Protein AF-A0A7X5IH02-F1 (afdb_monomer_lite)

Foldseek 3Di:
DVVVVVVVVVVVVVVVCCCVPPQLNDDPDQLGLVNLVVVVCVVQDDDDDPVSLVVLCVVQVVLCVQPVVVPADPAQCCPPASNSGSVVNNCSSVVRPVVVSVCVVCVVVVVVVVVVVVVVVD

Sequence (122 aa):
MLFVLFSVINLAKIYSEWDAYSFLADGSGERSWHTVYWQLYDQYQGPITPEKVQQLLATWQPLAQATADMTASTATDDANSLTGNLYSDRNLLEKYFVDPMQYCYEYGDRAASVAEKARQNA

pLDDT: mean 89.73, std 7.86, range [61.34, 97.81]

Structure (mmCIF, N/CA/C/O backbone):
data_AF-A0A7X5IH02-F1
#
_entry.id   AF-A0A7X5IH02-F1
#
loop_
_atom_site.group_PDB
_atom_site.id
_atom_site.type_symbol
_atom_site.label_atom_id
_atom_site.label_alt_id
_atom_site.label_comp_id
_atom_site.label_asym_id
_atom_site.label_entity_id
_atom_site.label_seq_id
_atom_site.pdbx_PDB_ins_code
_atom_site.Cartn_x
_atom_site.Cartn_y
_atom_site.Cartn_z
_atom_site.occupancy
_atom_site.B_iso_or_equiv
_atom_site.auth_seq_id
_atom_site.auth_comp_id
_atom_site.auth_asym_id
_atom_site.auth_atom_id
_atom_site.pdbx_PDB_model_num
ATOM 1 N N . MET A 1 1 ? -34.063 1.244 -24.811 1.00 67.25 1 MET A N 1
ATOM 2 C CA . MET A 1 1 ? -32.883 1.671 -25.602 1.00 67.25 1 MET A CA 1
ATOM 3 C C . MET A 1 1 ? -32.149 2.866 -24.999 1.00 67.25 1 MET A C 1
ATOM 5 O O . MET A 1 1 ? -30.942 2.762 -24.858 1.00 67.25 1 MET A O 1
ATOM 9 N N . LEU A 1 2 ? -32.826 3.946 -24.581 1.00 86.56 2 LEU A N 1
ATOM 10 C CA . LEU A 1 2 ? -32.165 5.119 -23.976 1.00 86.56 2 LEU A CA 1
ATOM 11 C C . LEU A 1 2 ? -31.323 4.779 -22.730 1.00 86.56 2 LEU A C 1
ATOM 13 O O . LEU A 1 2 ? -30.183 5.211 -22.630 1.00 86.56 2 LEU A O 1
ATOM 17 N N . PHE A 1 3 ? -31.854 3.944 -21.828 1.00 88.25 3 PHE A N 1
ATOM 18 C CA . PHE A 1 3 ? -31.119 3.475 -20.647 1.00 88.25 3 PHE A CA 1
ATOM 19 C C . PHE A 1 3 ? -29.834 2.727 -21.008 1.00 88.25 3 PHE A C 1
ATOM 21 O O . PHE A 1 3 ? -28.797 3.000 -20.425 1.00 88.25 3 PHE A O 1
ATOM 28 N N . VAL A 1 4 ? -29.883 1.846 -22.012 1.00 90.50 4 VAL A N 1
ATOM 29 C CA . VAL A 1 4 ? -28.705 1.089 -22.466 1.00 90.50 4 VAL A CA 1
ATOM 30 C C . VAL A 1 4 ? -27.644 2.035 -23.024 1.00 90.50 4 VAL A C 1
ATOM 32 O O . VAL A 1 4 ? -26.481 1.935 -22.649 1.00 90.50 4 VAL A O 1
ATOM 35 N N . LEU A 1 5 ? -28.045 2.994 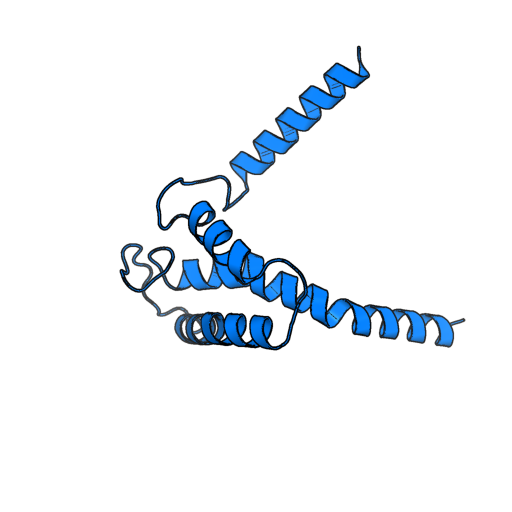-23.863 1.00 92.69 5 LEU A N 1
ATOM 36 C CA . LEU A 1 5 ? -27.133 3.997 -24.413 1.00 92.69 5 LEU A CA 1
ATOM 37 C C . LEU A 1 5 ? -26.497 4.844 -23.302 1.00 92.69 5 LEU A C 1
ATOM 39 O O . LEU 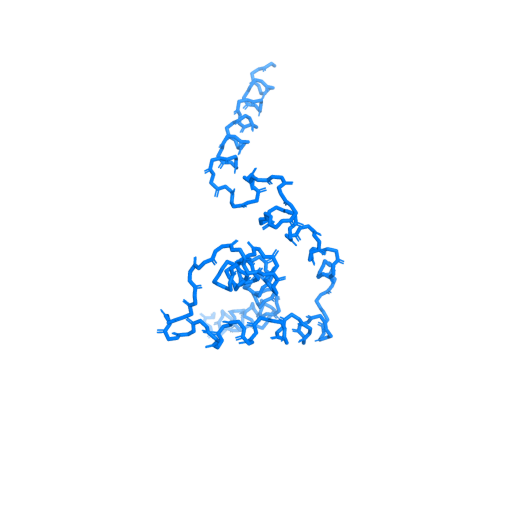A 1 5 ? -25.286 5.043 -23.291 1.00 92.69 5 LEU A O 1
ATOM 43 N N . PHE A 1 6 ? -27.302 5.297 -22.339 1.00 91.75 6 PHE A N 1
ATOM 44 C CA . PHE A 1 6 ? -26.818 6.078 -21.207 1.00 91.75 6 PHE A CA 1
ATOM 45 C C . PHE A 1 6 ? -25.853 5.265 -20.332 1.00 91.75 6 PHE A C 1
ATOM 47 O O . PHE A 1 6 ? -24.810 5.780 -19.937 1.00 91.75 6 PHE A O 1
ATOM 54 N N . SER A 1 7 ? -26.137 3.986 -20.077 1.00 93.50 7 SER A N 1
ATOM 55 C CA . SER A 1 7 ? -25.232 3.089 -19.350 1.00 93.50 7 SER A CA 1
ATOM 56 C C . SER A 1 7 ? -23.899 2.902 -20.075 1.00 93.50 7 SER A C 1
ATOM 58 O O . SER A 1 7 ? -22.856 3.017 -19.441 1.00 93.50 7 SER A O 1
ATOM 60 N N . VAL A 1 8 ? -23.909 2.682 -21.395 1.00 94.12 8 VAL A N 1
ATOM 61 C CA . VAL A 1 8 ? -22.677 2.524 -22.191 1.00 94.12 8 VAL A CA 1
ATOM 62 C C . VAL A 1 8 ? -21.830 3.798 -22.166 1.00 94.12 8 VAL A C 1
ATOM 64 O O . VAL A 1 8 ? -20.624 3.720 -21.952 1.00 94.12 8 VAL A O 1
ATOM 67 N N . ILE A 1 9 ? -22.449 4.973 -22.315 1.00 92.12 9 ILE A N 1
ATOM 68 C CA . ILE A 1 9 ? -21.738 6.260 -22.255 1.00 92.12 9 ILE A CA 1
ATOM 69 C C . ILE A 1 9 ? -21.119 6.482 -20.870 1.00 92.12 9 ILE A C 1
ATOM 71 O O . ILE A 1 9 ? -19.971 6.912 -20.775 1.00 92.12 9 ILE A O 1
ATOM 75 N N . ASN A 1 10 ? -21.843 6.163 -19.793 1.00 91.75 10 ASN A N 1
ATOM 76 C CA . ASN A 1 10 ? -21.297 6.280 -18.440 1.00 91.75 10 ASN A CA 1
ATOM 77 C C . ASN A 1 10 ? -20.135 5.312 -18.203 1.00 91.75 10 ASN A C 1
ATOM 79 O O . ASN A 1 10 ? -19.129 5.726 -17.640 1.00 91.75 10 ASN A O 1
ATOM 83 N N . LEU A 1 11 ? -20.231 4.061 -18.665 1.00 92.38 11 LEU A N 1
ATOM 84 C CA . LEU A 1 11 ? -19.129 3.100 -18.571 1.00 92.38 11 LEU A CA 1
ATOM 85 C C . LEU A 1 11 ? -17.892 3.584 -19.335 1.00 92.38 11 LEU A C 1
ATOM 87 O O . LEU A 1 11 ? -16.795 3.544 -18.787 1.00 92.38 11 LEU A O 1
ATOM 91 N N . ALA A 1 12 ? -18.068 4.102 -20.554 1.00 90.75 12 ALA A N 1
ATOM 92 C CA . ALA A 1 12 ? -16.972 4.664 -21.341 1.00 90.75 12 ALA A CA 1
ATOM 93 C C . ALA A 1 12 ? -16.323 5.869 -20.642 1.00 90.75 12 ALA A C 1
ATOM 95 O O . ALA A 1 12 ? -15.100 5.981 -20.614 1.00 90.75 12 ALA A O 1
ATOM 96 N N . LYS A 1 13 ? -17.129 6.742 -20.025 1.00 89.38 13 LYS A N 1
ATOM 97 C CA . LYS A 1 13 ? -16.621 7.876 -19.249 1.00 89.38 13 LYS A CA 1
ATOM 98 C C . LYS A 1 13 ? -15.846 7.417 -18.013 1.00 89.38 13 LYS A C 1
ATOM 100 O O . LYS A 1 13 ? -14.744 7.896 -17.794 1.00 89.38 13 LYS A O 1
ATOM 105 N N . ILE A 1 14 ? -16.393 6.482 -17.235 1.00 85.94 14 ILE A N 1
ATOM 106 C CA . ILE A 1 14 ? -15.717 5.923 -16.053 1.00 85.94 14 ILE A CA 1
ATOM 107 C C . ILE A 1 14 ? -14.389 5.284 -16.456 1.00 85.94 14 ILE A C 1
ATOM 109 O O . ILE A 1 14 ? -13.384 5.520 -15.795 1.00 85.94 14 ILE A O 1
ATOM 113 N N . TYR A 1 15 ? -14.374 4.517 -17.548 1.00 82.31 15 TYR A N 1
ATOM 114 C CA . TYR A 1 15 ? -13.152 3.905 -18.058 1.00 82.31 15 TYR A CA 1
ATOM 115 C C . TYR A 1 15 ? -12.119 4.957 -18.469 1.00 82.31 15 TYR A C 1
ATOM 117 O O . TYR A 1 15 ? -10.966 4.849 -18.082 1.00 82.31 15 TYR A O 1
ATOM 125 N N . SER A 1 16 ? -12.532 6.000 -19.195 1.00 81.19 16 SER A N 1
ATOM 126 C CA . SER A 1 16 ? -11.635 7.085 -19.605 1.00 81.19 16 SER A CA 1
ATOM 127 C C . SER A 1 16 ? -11.043 7.850 -18.419 1.00 81.19 16 SER A C 1
ATOM 129 O O . SER A 1 16 ? -9.877 8.219 -18.464 1.00 81.19 16 SER A O 1
ATOM 131 N N . GLU A 1 17 ? -11.833 8.112 -17.378 1.00 83.19 17 GLU A N 1
ATOM 132 C CA . GLU A 1 17 ? -11.356 8.775 -16.156 1.00 83.19 17 GLU A CA 1
ATOM 133 C C . GLU A 1 17 ? -10.409 7.863 -15.367 1.00 83.19 17 GLU A C 1
ATOM 135 O O . GLU A 1 17 ? -9.399 8.316 -14.831 1.00 83.19 17 GLU A O 1
ATOM 140 N N . TRP A 1 18 ? -10.712 6.562 -15.318 1.00 77.31 18 TRP A N 1
ATOM 141 C CA . TRP A 1 18 ? -9.835 5.569 -14.708 1.00 77.31 18 TRP A CA 1
ATOM 142 C C . TRP A 1 18 ? -8.502 5.482 -15.454 1.00 77.31 18 TRP A C 1
ATOM 144 O O . TRP A 1 18 ? -7.461 5.572 -14.819 1.00 77.31 18 TRP A O 1
ATOM 154 N N . ASP A 1 19 ? -8.521 5.391 -16.780 1.00 76.25 19 ASP A N 1
ATOM 155 C CA . ASP A 1 19 ? -7.319 5.343 -17.615 1.00 76.25 19 ASP A CA 1
ATOM 156 C C . ASP A 1 19 ? -6.446 6.600 -17.447 1.00 76.25 19 ASP A C 1
ATOM 158 O O . ASP A 1 19 ? -5.238 6.506 -17.257 1.00 76.25 19 ASP A O 1
ATOM 162 N N . ALA A 1 20 ? -7.068 7.784 -17.414 1.00 68.12 20 ALA A N 1
ATOM 163 C CA . ALA A 1 20 ? -6.352 9.057 -17.341 1.00 68.12 20 ALA A CA 1
ATOM 164 C C . ALA A 1 20 ? -5.746 9.378 -15.962 1.00 68.12 20 ALA A C 1
ATOM 166 O O . ALA A 1 20 ? -4.731 10.072 -15.889 1.00 68.12 20 ALA A O 1
ATOM 167 N N . TYR A 1 21 ? -6.374 8.936 -14.867 1.00 64.94 21 TYR A N 1
ATOM 168 C CA . TYR A 1 21 ? -6.006 9.367 -13.509 1.00 64.94 21 TYR A CA 1
ATOM 169 C C . TYR A 1 21 ? -5.597 8.233 -12.567 1.00 64.94 21 TYR A C 1
ATOM 171 O O . TYR A 1 21 ? -5.139 8.495 -11.448 1.00 64.94 21 TYR A O 1
ATOM 179 N N . SER A 1 22 ? -5.759 6.974 -12.970 1.00 74.62 22 SER A N 1
ATOM 180 C CA . SER A 1 22 ? -5.344 5.844 -12.148 1.00 74.62 22 SER A CA 1
ATOM 181 C C . SER A 1 22 ? -3.851 5.598 -12.304 1.00 74.62 22 SER A C 1
ATOM 183 O O . SER A 1 22 ? -3.372 5.199 -13.361 1.00 74.62 22 SER A O 1
ATOM 185 N N . PHE A 1 23 ? -3.128 5.690 -11.190 1.00 79.25 23 PHE A N 1
ATOM 186 C CA . PHE A 1 23 ? -1.752 5.197 -11.102 1.00 79.25 23 PHE A CA 1
ATOM 187 C C . PHE A 1 23 ? -1.634 3.688 -11.396 1.00 79.25 23 PHE A C 1
ATOM 189 O O . PHE A 1 23 ? -0.532 3.191 -11.589 1.00 79.25 23 PHE A O 1
ATOM 196 N N . LEU A 1 24 ? -2.755 2.955 -11.410 1.00 82.88 24 LEU A N 1
ATOM 197 C CA . LEU A 1 24 ? -2.821 1.530 -11.741 1.00 82.88 24 LEU A CA 1
ATOM 198 C C . LEU A 1 24 ? -3.279 1.261 -13.182 1.00 82.88 24 LEU A C 1
ATOM 200 O O . LEU A 1 24 ? -3.378 0.095 -13.556 1.00 82.88 24 LEU A O 1
ATOM 204 N N . ALA A 1 25 ? -3.637 2.290 -13.956 1.00 74.50 25 ALA A N 1
ATOM 205 C CA . ALA A 1 25 ? -3.990 2.123 -15.367 1.00 74.50 25 ALA A CA 1
ATOM 206 C C . ALA A 1 25 ? -2.763 2.193 -16.283 1.00 74.50 25 ALA A C 1
ATOM 208 O O . ALA A 1 25 ? -2.757 1.560 -17.336 1.00 74.50 25 ALA A O 1
ATOM 209 N N . ASP A 1 26 ? -1.722 2.918 -15.866 1.00 66.94 26 ASP A N 1
ATOM 210 C CA . ASP A 1 26 ? -0.513 3.103 -16.661 1.00 66.94 26 ASP A CA 1
ATOM 211 C C . ASP A 1 26 ? 0.572 2.052 -16.352 1.00 66.94 26 ASP A C 1
ATOM 213 O O . ASP A 1 26 ? 0.864 1.730 -15.195 1.00 66.94 26 ASP A O 1
ATOM 217 N N . GLY A 1 27 ? 1.203 1.555 -17.418 1.00 66.75 27 GLY A N 1
ATOM 218 C CA . GLY A 1 27 ? 2.344 0.643 -17.382 1.00 66.75 27 GLY A CA 1
ATOM 219 C C . GLY A 1 27 ? 2.004 -0.848 -17.231 1.00 66.75 27 GLY A C 1
ATOM 220 O O . GLY A 1 27 ? 1.276 -1.268 -16.342 1.00 66.75 27 GLY A O 1
ATOM 221 N N . SER A 1 28 ? 2.628 -1.679 -18.073 1.00 70.44 28 SER A N 1
ATOM 222 C CA . SER A 1 28 ? 2.617 -3.152 -17.969 1.00 70.44 28 SER A CA 1
ATOM 223 C C . SER A 1 28 ? 3.981 -3.732 -17.574 1.00 70.44 28 SER A C 1
ATOM 225 O O . SER A 1 28 ? 4.216 -4.933 -17.698 1.00 70.44 28 SER A O 1
ATOM 227 N N . GLY A 1 29 ? 4.926 -2.875 -17.179 1.00 84.56 29 GLY A N 1
ATOM 228 C CA . GLY A 1 29 ? 6.265 -3.296 -16.776 1.00 84.56 29 GLY A CA 1
ATOM 229 C C . GLY A 1 29 ? 6.241 -4.056 -15.451 1.00 84.56 29 GLY A C 1
ATOM 230 O O . GLY A 1 29 ? 5.364 -3.829 -14.616 1.00 84.56 29 GLY A O 1
ATOM 231 N N . GLU A 1 30 ? 7.232 -4.919 -15.226 1.00 87.50 30 GLU A N 1
ATOM 232 C CA . GLU A 1 30 ? 7.357 -5.704 -13.985 1.00 87.50 30 GLU A CA 1
ATOM 233 C C . GLU A 1 30 ? 7.415 -4.827 -12.726 1.00 87.50 30 GLU A C 1
ATOM 235 O O . GLU A 1 30 ? 6.943 -5.228 -11.670 1.00 87.50 30 GLU A O 1
ATOM 240 N N . ARG A 1 31 ? 7.938 -3.603 -12.866 1.00 89.75 31 ARG A N 1
ATOM 241 C CA . ARG A 1 31 ? 8.069 -2.596 -11.802 1.00 89.75 31 ARG A CA 1
ATOM 242 C C . ARG A 1 31 ? 7.001 -1.494 -11.853 1.00 89.75 31 ARG A C 1
ATOM 244 O O . ARG A 1 31 ? 7.113 -0.490 -11.158 1.00 89.75 31 ARG A O 1
ATOM 251 N N . SER A 1 32 ? 5.984 -1.634 -12.707 1.00 91.56 32 SER A N 1
ATOM 252 C CA . SER A 1 32 ? 4.868 -0.679 -12.750 1.00 91.56 32 SER A CA 1
ATOM 253 C C . SER A 1 32 ? 4.021 -0.775 -11.482 1.00 91.56 32 SER A C 1
ATOM 255 O O . SER A 1 32 ? 3.923 -1.838 -10.864 1.00 91.56 32 SER A O 1
ATOM 257 N N . TRP A 1 33 ? 3.356 0.323 -11.120 1.00 93.31 33 TRP A N 1
ATOM 258 C CA . TRP A 1 33 ? 2.433 0.327 -9.987 1.00 93.31 33 TRP A CA 1
ATOM 259 C C . TRP A 1 33 ? 1.302 -0.682 -10.168 1.00 93.31 33 TRP A C 1
ATOM 261 O O . TRP A 1 33 ? 0.927 -1.330 -9.198 1.00 93.31 33 TRP A O 1
ATOM 271 N N . HIS A 1 34 ? 0.810 -0.868 -11.398 1.00 92.31 34 HIS A N 1
ATOM 272 C CA . HIS A 1 34 ? -0.172 -1.899 -11.724 1.00 92.31 34 HIS A CA 1
ATOM 273 C C . HIS A 1 34 ? 0.312 -3.297 -11.319 1.00 92.31 34 HIS A C 1
ATOM 275 O O . HIS A 1 34 ? -0.350 -3.985 -10.541 1.00 92.31 34 HIS A O 1
ATOM 281 N N . THR A 1 35 ? 1.482 -3.710 -11.815 1.00 92.44 35 THR A N 1
ATOM 282 C CA . THR A 1 35 ? 2.028 -5.048 -11.554 1.00 92.44 35 THR A CA 1
ATOM 283 C C . THR A 1 35 ? 2.323 -5.251 -10.071 1.00 92.44 35 THR A C 1
ATOM 285 O O . THR A 1 35 ? 1.889 -6.245 -9.489 1.00 92.44 35 THR A O 1
ATOM 288 N N . VAL A 1 36 ? 3.011 -4.296 -9.441 1.00 94.50 36 VAL A N 1
ATOM 289 C CA . VAL A 1 36 ? 3.389 -4.384 -8.022 1.00 94.50 36 VAL A CA 1
ATOM 290 C C . VAL A 1 36 ? 2.153 -4.374 -7.121 1.00 94.50 36 VAL A C 1
ATOM 292 O O . VAL A 1 36 ? 2.088 -5.146 -6.166 1.00 94.50 36 VAL A O 1
ATOM 295 N N . TYR A 1 37 ? 1.138 -3.562 -7.436 1.00 94.56 37 TYR A N 1
ATOM 296 C CA . TYR A 1 37 ? -0.127 -3.556 -6.701 1.00 94.56 37 TYR A CA 1
ATOM 297 C C . TYR A 1 37 ? -0.769 -4.940 -6.691 1.00 94.56 37 TYR A C 1
ATOM 299 O O . TYR A 1 37 ? -1.097 -5.438 -5.620 1.00 94.56 37 TYR A O 1
ATOM 307 N N . TRP A 1 38 ? -0.924 -5.580 -7.852 1.00 92.88 38 TRP A N 1
ATOM 308 C CA . TRP A 1 38 ? -1.580 -6.886 -7.916 1.00 92.88 38 TRP A CA 1
ATOM 309 C C . TRP A 1 38 ? -0.769 -7.989 -7.232 1.00 92.88 38 TRP A C 1
ATOM 311 O O . TRP A 1 38 ? -1.356 -8.837 -6.565 1.00 92.88 38 TRP A O 1
ATOM 321 N N . GLN A 1 39 ? 0.564 -7.935 -7.299 1.00 93.44 39 GLN A N 1
ATOM 322 C CA . GLN A 1 39 ? 1.428 -8.850 -6.544 1.00 93.44 39 GLN A CA 1
ATOM 323 C C . GLN A 1 39 ? 1.223 -8.722 -5.027 1.00 93.44 39 GLN A C 1
ATOM 325 O O . GLN A 1 39 ? 1.112 -9.724 -4.323 1.00 93.44 39 GLN A O 1
ATOM 330 N N . LEU A 1 40 ? 1.144 -7.492 -4.514 1.00 95.38 40 LEU A N 1
ATOM 331 C CA . LEU A 1 40 ? 0.920 -7.231 -3.089 1.00 95.38 40 LEU A CA 1
ATOM 332 C C . LEU A 1 40 ? -0.537 -7.464 -2.670 1.00 95.38 40 LEU A C 1
ATOM 334 O O . LEU A 1 40 ? -0.800 -7.838 -1.526 1.00 95.38 40 LEU A O 1
ATOM 338 N N . TYR A 1 41 ? -1.493 -7.269 -3.581 1.00 94.50 41 TYR A N 1
ATOM 339 C CA . TYR A 1 41 ? -2.909 -7.524 -3.335 1.00 94.50 41 TYR A CA 1
ATOM 340 C C . TYR A 1 41 ? -3.128 -8.966 -2.891 1.00 94.50 41 TYR A C 1
ATOM 342 O O . TYR A 1 41 ? -3.817 -9.194 -1.898 1.00 94.50 41 TYR A O 1
ATOM 350 N N . ASP A 1 42 ? -2.467 -9.926 -3.537 1.00 93.25 42 ASP A N 1
ATOM 351 C CA . ASP A 1 42 ? -2.586 -11.331 -3.160 1.00 93.25 42 ASP A CA 1
ATOM 352 C C . ASP A 1 42 ? -2.141 -11.611 -1.718 1.00 93.25 42 ASP A C 1
ATOM 354 O O . ASP A 1 42 ? -2.730 -12.460 -1.044 1.00 93.25 42 ASP A O 1
ATOM 358 N N . GLN A 1 43 ? -1.165 -10.854 -1.213 1.00 93.19 43 GLN A N 1
ATOM 359 C CA . GLN A 1 43 ? -0.670 -10.966 0.158 1.00 93.19 43 GLN A CA 1
ATOM 360 C C . GLN A 1 43 ? -1.612 -10.314 1.184 1.00 93.19 43 GLN A C 1
ATOM 362 O O . GLN A 1 43 ? -1.812 -10.848 2.280 1.00 93.19 43 GLN A O 1
ATOM 367 N N . TYR A 1 44 ? -2.199 -9.163 0.849 1.00 94.06 44 TYR A N 1
ATOM 368 C CA . TYR A 1 44 ? -2.936 -8.337 1.811 1.00 94.06 44 TYR A CA 1
ATOM 369 C C . TYR A 1 44 ? -4.465 -8.415 1.696 1.00 94.06 44 TYR A C 1
ATOM 371 O O . TYR A 1 44 ? -5.152 -7.971 2.616 1.00 94.06 44 TYR A O 1
ATOM 379 N N . GLN A 1 45 ? -5.020 -9.025 0.645 1.00 92.25 45 GLN A N 1
ATOM 380 C CA . GLN A 1 45 ? -6.469 -9.178 0.461 1.00 92.25 45 GLN A CA 1
ATOM 381 C C . GLN A 1 45 ? -7.147 -9.979 1.582 1.00 92.25 45 GLN A C 1
ATOM 383 O O . GLN A 1 45 ? -6.538 -10.834 2.227 1.00 92.25 45 GLN A O 1
ATOM 388 N N . GLY A 1 46 ? -8.447 -9.761 1.786 1.00 91.38 46 GLY A N 1
ATOM 389 C CA . GLY A 1 46 ? -9.253 -10.497 2.765 1.00 91.38 46 GLY A CA 1
ATOM 390 C C . GLY A 1 46 ? -9.227 -9.883 4.171 1.00 91.38 46 GLY A C 1
ATOM 391 O O . GLY A 1 46 ? -9.035 -8.675 4.305 1.00 91.38 46 GLY A O 1
ATOM 392 N N . PRO A 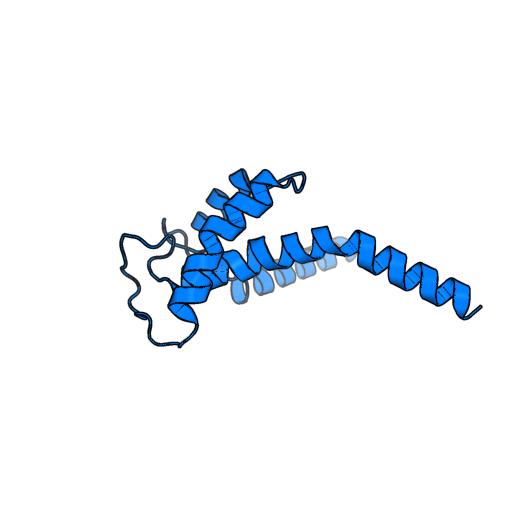1 47 ? -9.463 -10.681 5.232 1.00 92.81 47 PRO A N 1
ATOM 393 C CA . PRO A 1 47 ? -9.531 -10.165 6.596 1.00 92.81 47 PRO A CA 1
ATOM 394 C C . PRO A 1 47 ? -8.238 -9.461 7.017 1.00 92.81 47 PRO A C 1
ATOM 396 O O . PRO A 1 47 ? -7.138 -9.957 6.744 1.00 92.81 47 PRO A O 1
ATOM 399 N N . ILE A 1 48 ? -8.391 -8.331 7.714 1.00 91.06 48 ILE A N 1
ATOM 400 C CA . ILE A 1 48 ? -7.289 -7.610 8.355 1.00 91.06 48 ILE A CA 1
ATOM 401 C C . ILE A 1 48 ? -6.897 -8.395 9.606 1.00 91.06 48 ILE A C 1
ATOM 403 O O . ILE A 1 48 ? -7.699 -8.530 10.530 1.00 91.06 48 ILE A O 1
ATOM 407 N N . THR A 1 49 ? -5.674 -8.923 9.626 1.00 93.44 49 THR A N 1
ATOM 408 C CA . THR A 1 49 ? -5.119 -9.646 10.777 1.00 93.44 49 THR A CA 1
ATOM 409 C C . THR A 1 49 ? -3.885 -8.921 11.317 1.00 93.44 49 THR A C 1
ATOM 411 O O . THR A 1 49 ? -3.218 -8.214 10.550 1.00 93.44 49 THR A O 1
ATOM 414 N N . PRO A 1 50 ? -3.543 -9.089 12.608 1.00 92.81 50 PRO A N 1
ATOM 415 C CA . PRO A 1 50 ? -2.339 -8.493 13.185 1.00 92.81 50 PRO A CA 1
ATOM 416 C C . PRO A 1 50 ? -1.062 -8.838 12.409 1.00 92.81 50 PRO A C 1
ATOM 418 O O . PRO A 1 50 ? -0.195 -7.986 12.244 1.00 92.81 50 PRO A O 1
ATOM 421 N N . GLU A 1 51 ? -0.966 -10.054 11.871 1.00 95.50 51 GLU A N 1
ATOM 422 C CA . GLU A 1 51 ? 0.194 -10.521 11.109 1.00 95.50 51 GLU A CA 1
ATOM 423 C C . GLU A 1 51 ? 0.353 -9.742 9.801 1.00 95.50 51 GLU A C 1
ATOM 425 O O . GLU A 1 51 ? 1.457 -9.311 9.475 1.00 95.50 51 GLU A O 1
ATOM 430 N N . LYS A 1 52 ? -0.746 -9.507 9.069 1.00 94.94 52 LYS A N 1
ATOM 431 C CA . LYS A 1 52 ? -0.725 -8.705 7.835 1.00 94.94 52 LYS A CA 1
ATOM 432 C C . LYS A 1 52 ? -0.368 -7.253 8.111 1.00 94.94 52 LYS A C 1
ATOM 434 O O . LYS A 1 52 ? 0.433 -6.682 7.378 1.00 94.94 52 LYS A O 1
ATOM 439 N N . VAL A 1 53 ? -0.923 -6.679 9.179 1.00 94.25 53 VAL A N 1
ATOM 440 C CA . VAL A 1 53 ? -0.592 -5.314 9.613 1.00 94.25 53 VAL A CA 1
ATOM 441 C C . VAL A 1 53 ? 0.896 -5.221 9.949 1.00 94.25 53 VAL A C 1
ATOM 443 O O . VAL A 1 53 ? 1.582 -4.324 9.468 1.00 94.25 53 VAL A O 1
ATOM 446 N N . GLN A 1 54 ? 1.424 -6.168 10.727 1.00 95.81 54 GLN A N 1
ATOM 447 C CA . GLN A 1 54 ? 2.833 -6.177 11.108 1.00 95.81 54 GLN A CA 1
ATOM 448 C C . GLN A 1 54 ? 3.755 -6.336 9.894 1.00 95.81 54 GLN A C 1
ATOM 450 O O . GLN A 1 54 ? 4.749 -5.621 9.801 1.00 95.81 54 GLN A O 1
ATOM 455 N N . GLN A 1 55 ? 3.433 -7.238 8.962 1.00 96.38 55 GLN A N 1
ATOM 456 C CA . GLN A 1 55 ? 4.196 -7.413 7.723 1.00 96.38 55 GLN A CA 1
ATOM 457 C C . GLN A 1 55 ? 4.193 -6.138 6.877 1.00 96.38 55 GLN A C 1
ATOM 459 O O . GLN A 1 55 ? 5.258 -5.670 6.480 1.00 96.38 55 GLN A O 1
ATOM 464 N N . LEU A 1 56 ? 3.017 -5.537 6.672 1.00 96.69 56 LEU A N 1
ATOM 465 C CA . LEU A 1 56 ? 2.878 -4.307 5.900 1.00 96.69 56 LEU A CA 1
ATOM 466 C C . LEU A 1 56 ? 3.697 -3.166 6.513 1.00 96.69 56 LEU A C 1
ATOM 468 O O . LEU A 1 56 ? 4.436 -2.482 5.805 1.00 96.69 56 LEU A O 1
ATOM 472 N N . LEU A 1 57 ? 3.614 -2.984 7.832 1.00 96.50 57 LEU A N 1
ATOM 473 C CA . LEU A 1 57 ? 4.374 -1.953 8.536 1.00 96.50 57 LEU A CA 1
ATOM 474 C C . LEU A 1 57 ? 5.879 -2.232 8.528 1.00 96.50 57 LEU A C 1
ATOM 476 O O . LEU A 1 57 ? 6.652 -1.294 8.361 1.00 96.50 57 LEU A O 1
ATOM 480 N N . ALA A 1 58 ? 6.307 -3.490 8.643 1.00 97.31 58 ALA A N 1
ATOM 481 C CA . ALA A 1 58 ? 7.721 -3.853 8.554 1.00 97.31 58 ALA A CA 1
ATOM 482 C C . ALA A 1 58 ? 8.325 -3.515 7.180 1.00 97.31 58 ALA A C 1
ATOM 484 O O . ALA A 1 58 ? 9.507 -3.185 7.101 1.00 97.31 58 ALA A O 1
ATOM 485 N N . THR A 1 59 ? 7.524 -3.557 6.113 1.00 96.31 59 THR A N 1
ATOM 486 C CA . THR A 1 59 ? 7.948 -3.143 4.770 1.00 96.31 59 THR A CA 1
ATOM 487 C C . THR A 1 59 ? 7.860 -1.629 4.571 1.00 96.31 59 THR A C 1
ATOM 489 O O . THR A 1 59 ? 8.782 -1.026 4.029 1.00 96.31 59 THR A O 1
ATOM 492 N N . TRP A 1 60 ? 6.778 -0.990 5.017 1.00 97.56 60 TRP A N 1
ATOM 493 C CA . TRP A 1 60 ? 6.538 0.433 4.764 1.00 97.56 60 TRP A CA 1
ATOM 494 C C . TRP A 1 60 ? 7.336 1.373 5.681 1.00 97.56 60 TRP A C 1
ATOM 496 O O . TRP A 1 60 ? 7.845 2.391 5.214 1.00 97.56 60 TRP A O 1
ATOM 506 N N . GLN A 1 61 ? 7.491 1.056 6.972 1.00 97.81 61 GLN A N 1
ATOM 507 C CA . GLN A 1 61 ? 8.133 1.961 7.937 1.00 97.81 61 GLN A CA 1
ATOM 508 C C . GLN A 1 61 ? 9.582 2.329 7.572 1.00 97.81 61 GLN A C 1
ATOM 510 O O . GLN A 1 61 ? 9.909 3.515 7.659 1.00 97.81 61 GLN A O 1
ATOM 515 N N . PRO A 1 62 ? 10.452 1.396 7.130 1.00 97.19 62 PRO A N 1
ATOM 516 C CA . PRO A 1 62 ? 11.799 1.755 6.691 1.00 97.19 62 PRO A CA 1
ATOM 517 C C . PRO A 1 62 ? 11.793 2.715 5.497 1.00 97.19 62 PRO A C 1
ATOM 519 O O . PRO A 1 62 ? 12.598 3.642 5.456 1.00 97.19 62 PRO A O 1
ATOM 522 N N . LEU A 1 63 ? 10.858 2.543 4.556 1.00 97.06 63 LEU A N 1
ATOM 523 C CA . LEU A 1 63 ? 10.706 3.427 3.398 1.00 97.06 63 LEU A CA 1
ATOM 524 C C . LEU A 1 63 ? 10.247 4.822 3.827 1.00 97.06 63 LEU A C 1
ATOM 526 O O . LEU A 1 63 ? 10.809 5.823 3.382 1.00 97.06 63 LEU A O 1
ATOM 530 N N . ALA A 1 64 ? 9.265 4.898 4.728 1.00 97.25 64 ALA A N 1
ATOM 531 C CA . ALA A 1 64 ? 8.795 6.155 5.302 1.00 97.25 64 ALA A CA 1
ATOM 532 C C . ALA A 1 64 ? 9.925 6.905 6.027 1.00 97.25 64 ALA A C 1
ATOM 534 O O . ALA A 1 64 ? 10.071 8.109 5.846 1.00 97.25 64 ALA A O 1
ATOM 535 N N . GLN A 1 65 ? 10.767 6.196 6.786 1.00 97.19 65 GLN A N 1
ATOM 536 C CA . GLN A 1 65 ? 11.929 6.780 7.464 1.00 97.19 65 GLN A CA 1
ATOM 537 C C . GLN A 1 65 ? 13.003 7.245 6.476 1.00 97.19 65 GLN A C 1
ATOM 539 O O . GLN A 1 65 ? 13.466 8.378 6.569 1.00 97.19 65 GLN A O 1
ATOM 544 N N . ALA A 1 66 ? 13.369 6.403 5.506 1.00 95.56 66 ALA A N 1
ATOM 545 C CA . ALA A 1 66 ? 14.419 6.699 4.530 1.00 95.56 66 ALA A CA 1
ATOM 546 C C . ALA A 1 66 ? 14.076 7.876 3.604 1.00 95.56 66 ALA A C 1
ATOM 548 O O . ALA A 1 66 ? 14.967 8.495 3.037 1.00 95.56 66 ALA A O 1
ATOM 549 N N . THR A 1 67 ? 12.791 8.186 3.438 1.00 95.75 67 THR A N 1
ATOM 550 C CA . THR A 1 67 ? 12.309 9.267 2.565 1.00 95.75 67 THR A CA 1
ATOM 551 C C . THR A 1 67 ? 11.864 10.515 3.330 1.00 95.75 67 THR A C 1
ATOM 553 O O . THR A 1 67 ? 11.507 11.512 2.698 1.00 95.75 67 THR A O 1
ATOM 556 N N . ALA A 1 68 ? 11.896 10.487 4.668 1.00 95.81 68 ALA A N 1
ATOM 557 C CA . ALA A 1 68 ? 11.324 11.522 5.529 1.00 95.81 68 ALA A CA 1
ATOM 558 C C . ALA A 1 68 ? 11.984 12.898 5.362 1.00 95.81 68 ALA A C 1
ATOM 560 O O . ALA A 1 68 ? 11.296 13.916 5.382 1.00 95.81 68 ALA A O 1
ATOM 561 N N . ASP A 1 69 ? 13.305 12.936 5.189 1.00 95.62 69 ASP A N 1
ATOM 562 C CA . ASP A 1 69 ? 14.070 14.180 5.038 1.00 95.62 69 ASP A CA 1
ATOM 563 C C . ASP A 1 69 ? 14.145 14.685 3.588 1.00 95.62 69 ASP A C 1
ATOM 565 O O . ASP A 1 69 ? 14.745 15.725 3.321 1.00 95.62 69 ASP A O 1
ATOM 569 N N . MET A 1 70 ? 13.507 13.967 2.657 1.00 91.81 70 MET A N 1
ATOM 570 C CA . MET A 1 70 ? 13.472 14.283 1.230 1.00 91.81 70 MET A CA 1
ATOM 571 C C . MET A 1 70 ? 14.849 14.267 0.531 1.00 91.81 70 MET A C 1
ATOM 573 O O . MET A 1 70 ? 15.006 14.899 -0.512 1.00 91.81 70 MET A O 1
ATOM 577 N N . THR A 1 71 ? 15.834 13.535 1.067 1.00 94.06 71 THR A N 1
ATOM 578 C CA . THR A 1 71 ? 17.193 13.439 0.491 1.00 94.06 71 THR A CA 1
ATOM 579 C C . THR A 1 71 ? 17.505 12.114 -0.209 1.00 94.06 71 THR A C 1
ATOM 581 O O . THR A 1 71 ? 18.581 11.968 -0.794 1.00 94.06 71 THR A O 1
ATOM 584 N N . ALA A 1 72 ? 16.583 11.148 -0.180 1.00 93.12 72 ALA A N 1
ATOM 585 C CA . ALA A 1 72 ? 16.760 9.872 -0.862 1.00 93.12 72 ALA A CA 1
ATOM 586 C C . ALA A 1 72 ? 16.880 10.050 -2.387 1.00 93.12 72 ALA A C 1
ATOM 588 O O . ALA A 1 72 ? 16.433 11.037 -2.974 1.00 93.12 72 ALA A O 1
ATOM 589 N N . SER A 1 73 ? 17.488 9.063 -3.046 1.00 91.94 73 SER A N 1
ATOM 590 C CA . SER A 1 73 ? 17.662 9.088 -4.498 1.00 91.94 73 SER A CA 1
ATOM 591 C C . SER A 1 73 ? 16.316 9.136 -5.232 1.00 91.94 73 SER A C 1
ATOM 593 O O . SER A 1 73 ? 15.379 8.401 -4.912 1.00 91.94 73 SER A O 1
ATOM 595 N N . THR A 1 74 ? 16.242 9.969 -6.269 1.00 91.62 74 THR A N 1
ATOM 596 C CA . THR A 1 74 ? 15.116 10.031 -7.214 1.00 91.62 74 THR A CA 1
ATOM 597 C C . THR A 1 74 ? 15.358 9.201 -8.478 1.00 91.62 74 THR A C 1
ATOM 599 O O . THR A 1 74 ? 14.543 9.238 -9.398 1.00 91.62 74 THR A O 1
ATOM 602 N N . ALA A 1 75 ? 16.461 8.444 -8.530 1.00 92.19 75 ALA A N 1
ATOM 603 C CA . ALA A 1 75 ? 16.727 7.495 -9.606 1.00 92.19 75 ALA A CA 1
ATOM 604 C C . ALA A 1 75 ? 15.627 6.420 -9.674 1.00 92.19 75 ALA A C 1
ATOM 606 O O . ALA A 1 75 ? 15.036 6.067 -8.651 1.00 92.19 75 ALA A O 1
ATOM 607 N N . THR A 1 76 ? 15.338 5.936 -10.881 1.00 89.38 76 THR A N 1
ATOM 608 C CA . THR A 1 76 ? 14.205 5.041 -11.1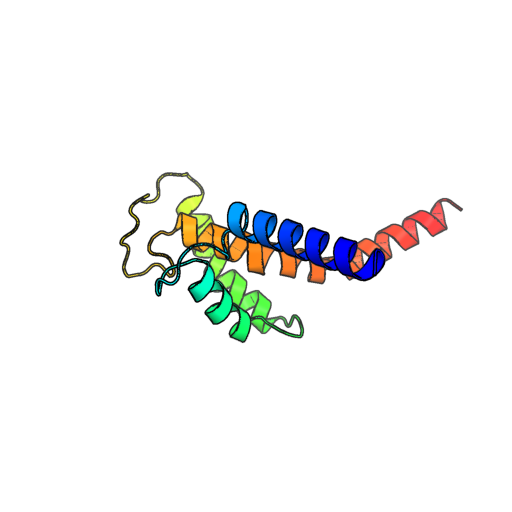85 1.00 89.38 76 THR A CA 1
ATOM 609 C C . THR A 1 76 ? 14.633 3.622 -11.566 1.00 89.38 76 THR A C 1
ATOM 611 O O . THR A 1 76 ? 13.824 2.817 -12.026 1.00 89.38 76 THR A O 1
ATOM 614 N N . ASP A 1 77 ? 15.909 3.299 -11.378 1.00 91.00 77 ASP A N 1
ATOM 615 C CA . ASP A 1 77 ? 16.554 2.047 -11.763 1.00 91.00 77 ASP A CA 1
ATOM 616 C C . ASP A 1 77 ? 17.089 1.239 -10.567 1.00 91.00 77 ASP A C 1
ATOM 618 O O . ASP A 1 77 ? 17.821 0.266 -10.764 1.00 91.00 77 ASP A O 1
ATOM 622 N N . ASP A 1 78 ? 16.683 1.568 -9.334 1.00 91.62 78 ASP A N 1
ATOM 623 C CA . ASP A 1 78 ? 17.122 0.841 -8.140 1.00 91.62 78 ASP A CA 1
ATOM 624 C C . ASP A 1 78 ? 16.656 -0.623 -8.188 1.00 91.62 78 ASP A C 1
ATOM 626 O O . ASP A 1 78 ? 15.463 -0.931 -8.220 1.00 91.62 78 ASP A O 1
ATOM 630 N N . ALA A 1 79 ? 17.618 -1.545 -8.199 1.00 89.38 79 ALA A N 1
ATOM 631 C CA . ALA A 1 79 ? 17.359 -2.977 -8.256 1.00 89.38 79 ALA A CA 1
ATOM 632 C C . ALA A 1 79 ? 16.749 -3.546 -6.965 1.00 89.38 79 ALA A C 1
ATOM 634 O O . ALA A 1 79 ? 16.150 -4.618 -7.019 1.00 89.38 79 ALA A O 1
ATOM 635 N N . ASN A 1 80 ? 16.888 -2.851 -5.832 1.00 90.50 80 ASN A N 1
ATOM 636 C CA . ASN A 1 80 ? 16.331 -3.267 -4.542 1.00 90.50 80 ASN A CA 1
ATOM 637 C C . ASN A 1 80 ? 14.929 -2.698 -4.282 1.00 90.50 80 ASN A C 1
ATOM 639 O O . ASN A 1 80 ? 14.321 -3.017 -3.261 1.00 90.50 80 ASN A O 1
ATOM 643 N N . SER A 1 81 ? 14.426 -1.854 -5.182 1.00 93.06 81 SER A N 1
ATOM 644 C CA . SER A 1 81 ? 13.099 -1.255 -5.093 1.00 93.06 81 SER A CA 1
ATOM 645 C C . SER A 1 81 ? 12.068 -2.066 -5.882 1.00 93.06 81 SER A C 1
ATOM 647 O O . SER A 1 81 ? 12.358 -2.567 -6.971 1.00 93.06 81 SER A O 1
ATOM 649 N N . LEU A 1 82 ? 10.840 -2.149 -5.362 1.00 93.44 82 LEU A N 1
ATOM 650 C CA . LEU A 1 82 ? 9.715 -2.822 -6.024 1.00 93.44 82 LEU A CA 1
ATOM 651 C C . LEU A 1 82 ? 9.366 -2.140 -7.353 1.00 93.44 82 LEU A C 1
ATOM 653 O O . LEU A 1 82 ? 9.078 -2.800 -8.348 1.00 93.44 82 LEU A O 1
ATOM 657 N N . THR A 1 83 ? 9.419 -0.811 -7.369 1.00 93.94 83 THR A N 1
ATOM 658 C CA . THR A 1 83 ? 9.048 0.035 -8.508 1.00 93.94 83 THR A CA 1
ATOM 659 C C . THR A 1 83 ? 10.246 0.746 -9.145 1.00 93.94 83 THR A C 1
ATOM 661 O O . THR A 1 83 ? 10.081 1.543 -10.065 1.00 93.94 83 THR A O 1
ATOM 664 N N . GLY A 1 84 ? 11.467 0.451 -8.684 1.00 93.56 84 GLY A N 1
ATOM 665 C CA . GLY A 1 84 ? 12.706 1.094 -9.135 1.00 93.56 84 GLY A CA 1
ATOM 666 C C . GLY A 1 84 ? 13.048 2.403 -8.414 1.00 93.56 84 GLY A C 1
ATOM 667 O O . GLY A 1 84 ? 14.091 2.988 -8.692 1.00 93.56 84 GLY A O 1
ATOM 668 N N . ASN A 1 85 ? 12.206 2.865 -7.485 1.00 94.69 85 ASN A N 1
ATOM 669 C CA . ASN A 1 85 ? 12.448 4.043 -6.663 1.00 94.69 85 ASN A CA 1
ATOM 670 C C . ASN A 1 85 ? 11.801 3.942 -5.260 1.00 94.69 85 ASN A C 1
ATOM 672 O O . ASN A 1 85 ? 10.623 3.611 -5.127 1.00 94.69 85 ASN A O 1
ATOM 676 N N . LEU A 1 86 ? 12.532 4.339 -4.209 1.00 95.69 86 LEU A N 1
ATOM 677 C CA . LEU A 1 86 ? 12.054 4.284 -2.815 1.00 95.69 86 LEU A CA 1
ATOM 678 C C . LEU A 1 86 ? 10.830 5.173 -2.538 1.00 95.69 86 LEU A C 1
ATOM 680 O O . LEU A 1 86 ? 9.936 4.760 -1.798 1.00 95.69 86 LEU A O 1
ATOM 684 N N . TYR A 1 87 ? 10.762 6.383 -3.110 1.00 95.88 87 TYR A N 1
ATOM 685 C CA . TYR A 1 87 ? 9.578 7.240 -2.964 1.00 95.88 87 TYR A CA 1
ATOM 686 C C . TYR A 1 87 ? 8.363 6.601 -3.622 1.00 95.88 87 TYR A C 1
ATOM 688 O O . TYR A 1 87 ? 7.264 6.649 -3.076 1.00 95.88 87 TYR A O 1
ATOM 696 N N . SER A 1 88 ? 8.565 6.000 -4.790 1.00 94.94 88 SER A N 1
ATOM 697 C CA . SER A 1 88 ? 7.521 5.306 -5.530 1.00 94.94 88 SER A CA 1
ATOM 698 C C . SER A 1 88 ? 6.996 4.089 -4.753 1.00 94.94 88 SER A C 1
ATOM 700 O O . SER A 1 88 ? 5.784 3.973 -4.579 1.00 94.94 88 SER A O 1
ATOM 702 N N . ASP A 1 89 ? 7.876 3.273 -4.162 1.00 96.50 89 ASP A N 1
ATOM 703 C CA . ASP A 1 89 ? 7.487 2.147 -3.295 1.00 96.50 89 ASP A CA 1
ATOM 704 C C . ASP A 1 89 ? 6.695 2.609 -2.073 1.00 96.50 89 ASP A C 1
ATOM 706 O O . ASP A 1 89 ? 5.619 2.080 -1.781 1.00 96.50 89 ASP A O 1
ATOM 710 N N . ARG A 1 90 ? 7.206 3.631 -1.374 1.00 97.31 90 ARG A N 1
ATOM 711 C CA . ARG A 1 90 ? 6.530 4.235 -0.224 1.00 97.31 90 ARG A CA 1
ATOM 712 C C . ARG A 1 90 ? 5.132 4.703 -0.605 1.00 97.31 90 ARG A C 1
ATOM 714 O O . ARG A 1 90 ? 4.179 4.361 0.083 1.00 97.31 90 ARG A O 1
ATOM 721 N N . ASN A 1 91 ? 5.013 5.469 -1.689 1.00 95.81 91 ASN A N 1
ATOM 722 C CA . ASN A 1 91 ? 3.751 6.064 -2.120 1.00 95.81 91 ASN A CA 1
ATOM 723 C C . ASN A 1 91 ? 2.732 5.002 -2.544 1.00 95.81 91 ASN A C 1
ATOM 725 O O . ASN A 1 91 ? 1.551 5.148 -2.235 1.00 95.81 91 ASN A O 1
ATOM 729 N N . LEU A 1 92 ? 3.172 3.941 -3.228 1.00 96.00 92 LEU A N 1
ATOM 730 C CA . LEU A 1 92 ? 2.309 2.823 -3.605 1.00 96.00 92 LEU A CA 1
ATOM 731 C C . LEU A 1 92 ? 1.763 2.122 -2.359 1.00 96.00 92 LEU A C 1
ATOM 733 O O . LEU A 1 92 ? 0.549 1.936 -2.240 1.00 96.00 92 LEU A O 1
ATOM 737 N N . LEU A 1 93 ? 2.648 1.759 -1.425 1.00 97.56 93 LEU A N 1
ATOM 738 C CA . LEU A 1 93 ? 2.276 1.076 -0.185 1.00 97.56 93 LEU A CA 1
ATOM 739 C C . LEU A 1 93 ? 1.361 1.941 0.682 1.00 97.56 93 LEU A C 1
ATOM 741 O O . LEU A 1 93 ? 0.333 1.457 1.151 1.00 97.56 93 LEU A O 1
ATOM 745 N N . GLU A 1 94 ? 1.707 3.216 0.856 1.00 97.12 94 GLU A N 1
ATOM 746 C CA . GLU A 1 94 ? 0.938 4.181 1.643 1.00 97.12 94 GLU A CA 1
ATOM 747 C C . GLU A 1 94 ? -0.484 4.322 1.091 1.00 97.12 94 GLU A C 1
ATOM 749 O O . GLU A 1 94 ? -1.461 4.031 1.782 1.00 97.12 94 GLU A O 1
ATOM 754 N N . LYS A 1 95 ? -0.593 4.639 -0.204 1.00 95.62 95 LYS A N 1
ATOM 755 C CA . LYS A 1 95 ? -1.865 4.936 -0.867 1.00 95.62 95 LYS A CA 1
ATOM 756 C C . LYS A 1 95 ? -2.812 3.743 -0.950 1.00 95.62 95 LYS A C 1
ATOM 758 O O . LYS A 1 95 ? -4.021 3.920 -0.814 1.00 95.62 95 LYS A O 1
ATOM 763 N N . TYR A 1 96 ? -2.293 2.555 -1.256 1.00 95.50 96 TYR A N 1
ATOM 764 C CA . TYR A 1 96 ? -3.135 1.408 -1.612 1.00 95.50 96 TYR A CA 1
ATOM 765 C C . TYR A 1 96 ? -3.252 0.345 -0.524 1.00 95.50 96 TYR A C 1
ATOM 767 O O . TYR A 1 96 ? -4.176 -0.466 -0.592 1.00 95.50 96 TYR A O 1
ATOM 775 N N . PHE A 1 97 ? -2.377 0.354 0.484 1.00 96.31 97 PHE A N 1
ATOM 776 C CA . PHE A 1 97 ? -2.368 -0.671 1.526 1.00 96.31 97 PHE A CA 1
ATOM 777 C C . PHE A 1 97 ? -2.406 -0.078 2.934 1.00 96.31 97 PHE A C 1
ATOM 779 O O . PHE A 1 97 ? -3.296 -0.444 3.697 1.00 96.31 97 PHE A O 1
ATOM 786 N N . VAL A 1 98 ? -1.508 0.848 3.283 1.00 97.06 98 VAL A N 1
ATOM 787 C CA . VAL A 1 98 ? -1.410 1.387 4.654 1.00 97.06 98 VAL A CA 1
ATOM 788 C C . VAL A 1 98 ? -2.622 2.243 4.999 1.00 97.06 98 VAL A C 1
ATOM 790 O O . VAL A 1 98 ? -3.347 1.889 5.929 1.00 97.06 98 VAL A O 1
ATOM 793 N N . ASP A 1 99 ? -2.896 3.306 4.237 1.00 95.62 99 ASP A N 1
ATOM 794 C CA . ASP A 1 99 ? -4.008 4.217 4.533 1.00 95.62 99 ASP A CA 1
ATOM 795 C C . ASP A 1 99 ? -5.366 3.493 4.514 1.00 95.62 99 ASP A C 1
ATOM 797 O O . ASP A 1 99 ? -6.147 3.659 5.460 1.00 95.62 99 ASP A O 1
ATOM 801 N N . PRO A 1 100 ? -5.677 2.636 3.512 1.00 93.00 100 PRO A N 1
ATOM 802 C CA . PRO A 1 100 ? -6.937 1.900 3.509 1.00 93.00 100 PRO A CA 1
ATOM 803 C C . PRO A 1 100 ? -7.050 0.902 4.665 1.00 93.00 100 PRO A C 1
ATOM 805 O O . PRO A 1 100 ? -8.115 0.790 5.275 1.00 93.00 100 PRO A O 1
ATOM 808 N N . MET A 1 101 ? -5.972 0.180 4.997 1.00 92.75 101 MET A N 1
ATOM 809 C CA . MET A 1 101 ? -5.993 -0.792 6.092 1.00 92.75 101 MET A CA 1
ATOM 810 C C . MET A 1 101 ? -6.139 -0.098 7.445 1.00 92.75 101 MET A C 1
ATOM 812 O O . MET A 1 101 ? -6.953 -0.537 8.256 1.00 92.75 101 MET A O 1
ATOM 816 N N . GLN A 1 102 ? -5.424 1.009 7.668 1.00 92.94 102 GLN A N 1
ATOM 817 C CA . GLN A 1 102 ? -5.566 1.832 8.866 1.00 92.94 102 GLN A CA 1
ATOM 818 C C . GLN A 1 102 ? -6.994 2.366 8.995 1.00 92.94 102 GLN A C 1
ATOM 820 O O . GLN A 1 102 ? -7.606 2.239 10.056 1.00 92.94 102 GLN A O 1
ATOM 825 N N . TYR A 1 103 ? -7.557 2.909 7.912 1.00 90.00 103 TYR A N 1
ATOM 826 C CA . TYR A 1 103 ? -8.936 3.388 7.904 1.00 90.00 103 TYR A CA 1
ATOM 827 C C . TYR A 1 103 ? -9.919 2.287 8.312 1.00 90.00 103 TYR A C 1
ATOM 829 O O . TYR A 1 103 ? -10.738 2.501 9.204 1.00 90.00 103 TYR A O 1
ATOM 837 N N . CYS A 1 104 ? -9.826 1.109 7.690 1.00 88.69 104 CYS A N 1
ATOM 838 C CA . CYS A 1 104 ? -10.702 -0.025 7.979 1.00 88.69 104 CYS A CA 1
ATOM 839 C C . CYS A 1 104 ? -10.532 -0.548 9.411 1.00 88.69 104 CYS A C 1
ATOM 841 O O . CYS A 1 104 ? -11.527 -0.873 10.058 1.00 88.69 104 CYS A O 1
ATOM 843 N N . TYR A 1 105 ? -9.297 -0.607 9.912 1.00 87.06 105 TYR A N 1
ATOM 844 C CA . TYR A 1 105 ? -8.993 -1.052 11.270 1.00 87.06 105 TYR A CA 1
ATOM 845 C C . TYR A 1 105 ? -9.583 -0.101 12.323 1.00 87.06 105 TYR A C 1
ATOM 847 O O . 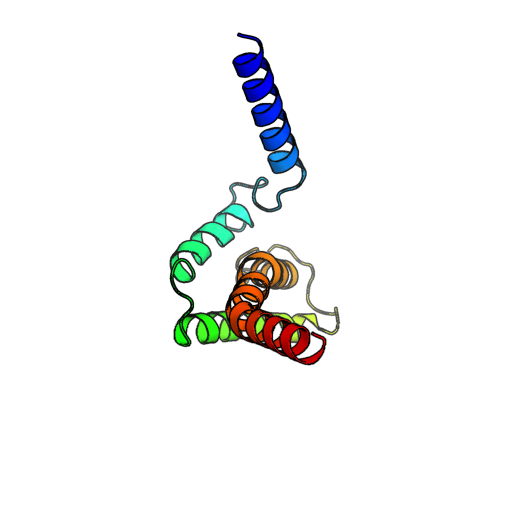TYR A 1 105 ? -10.233 -0.541 13.267 1.00 87.06 105 TYR A O 1
ATOM 855 N N . GLU A 1 106 ? -9.431 1.210 12.132 1.00 88.38 106 GLU A N 1
ATOM 856 C CA . GLU A 1 106 ? -9.911 2.226 13.077 1.00 88.38 106 GLU A CA 1
ATOM 857 C C . GLU A 1 106 ? -11.412 2.540 12.943 1.00 88.38 106 GLU A C 1
ATOM 859 O O . GLU A 1 106 ? -11.992 3.209 13.803 1.00 88.38 106 GLU A O 1
ATOM 864 N N . TYR A 1 107 ? -12.064 2.093 11.865 1.00 85.75 107 TYR A N 1
ATOM 865 C CA . TYR A 1 107 ? -13.451 2.453 11.564 1.00 85.75 107 TYR A CA 1
ATOM 866 C C . TYR A 1 107 ? -14.426 2.049 12.676 1.00 85.75 107 TYR A C 1
ATOM 868 O O . TYR A 1 107 ? -15.308 2.835 13.025 1.00 85.75 107 TYR A O 1
ATOM 876 N N . GLY A 1 108 ? -14.258 0.855 13.255 1.00 77.69 108 GLY A N 1
ATOM 877 C CA . GLY A 1 108 ? -15.131 0.344 14.317 1.00 77.69 108 GLY A CA 1
ATOM 878 C C . GLY A 1 108 ? -15.143 1.248 15.550 1.00 77.69 108 GLY A C 1
ATOM 879 O O . GLY A 1 108 ? -16.207 1.683 15.996 1.00 77.69 108 GLY A O 1
ATOM 880 N N . ASP A 1 109 ? -13.959 1.613 16.039 1.00 81.12 109 ASP A N 1
ATOM 881 C CA . ASP A 1 109 ? -13.802 2.487 17.204 1.00 81.12 109 ASP A CA 1
ATOM 882 C C . ASP A 1 109 ? -14.303 3.908 16.920 1.00 81.12 109 ASP A C 1
ATOM 884 O O . ASP A 1 109 ? -14.986 4.522 17.748 1.00 81.12 109 ASP A O 1
ATOM 888 N N . ARG A 1 110 ? -14.034 4.429 15.715 1.00 83.06 110 ARG A N 1
ATOM 889 C CA . ARG A 1 110 ? -14.531 5.744 15.282 1.00 83.06 110 ARG A CA 1
ATOM 890 C C . ARG A 1 110 ? -16.059 5.772 15.223 1.00 83.06 110 ARG A C 1
ATOM 892 O O . ARG A 1 110 ? -16.668 6.706 15.746 1.00 83.06 110 ARG A O 1
ATOM 899 N N . ALA A 1 111 ? -16.686 4.754 14.636 1.00 80.19 111 ALA A N 1
ATOM 900 C CA . ALA A 1 111 ? -18.140 4.647 14.550 1.00 80.19 111 ALA A CA 1
ATOM 901 C C . ALA A 1 111 ? -18.783 4.519 15.940 1.00 80.19 111 ALA A C 1
ATOM 903 O O . ALA A 1 111 ? -19.768 5.203 16.227 1.00 80.19 111 ALA A O 1
ATOM 904 N N . ALA A 1 112 ? -18.192 3.714 16.830 1.00 82.88 112 ALA A N 1
ATOM 905 C CA . ALA A 1 112 ? -18.642 3.580 18.214 1.00 82.88 112 ALA A CA 1
ATOM 906 C C . ALA A 1 112 ? -18.563 4.914 18.975 1.00 82.88 112 ALA A C 1
ATOM 908 O O . ALA A 1 112 ? -19.527 5.306 19.634 1.00 82.88 112 ALA A O 1
ATOM 909 N N . SER A 1 113 ? -17.459 5.655 18.829 1.00 86.75 113 SER A N 1
ATOM 910 C CA . SER A 1 113 ? -17.282 6.977 19.445 1.00 86.75 113 SER A CA 1
ATOM 911 C C . SER A 1 113 ? -18.320 7.996 18.960 1.00 86.75 113 SER A C 1
ATOM 913 O O . SER A 1 113 ? -18.883 8.742 19.764 1.00 86.75 113 SER A O 1
ATOM 915 N N . VAL A 1 114 ? -18.612 8.022 17.656 1.00 86.81 114 VAL A N 1
ATOM 916 C CA . VAL A 1 114 ? -19.644 8.901 17.081 1.00 86.81 114 VAL A CA 1
ATOM 917 C C . VAL A 1 114 ? -21.031 8.545 17.620 1.00 86.81 114 VAL A C 1
ATOM 919 O O . VAL A 1 114 ? -21.774 9.440 18.025 1.00 86.81 114 VAL A O 1
ATOM 922 N N . ALA A 1 115 ? -21.369 7.254 17.680 1.00 88.75 115 ALA A N 1
ATOM 923 C CA . ALA A 1 115 ? -22.653 6.795 18.206 1.00 88.75 115 ALA A CA 1
ATOM 924 C C . ALA A 1 115 ? -22.832 7.134 19.696 1.00 88.75 115 ALA A C 1
ATOM 926 O O . ALA A 1 115 ? -23.925 7.513 20.115 1.00 88.75 115 ALA A O 1
ATOM 927 N N . GLU A 1 116 ? -21.766 7.032 20.492 1.00 89.69 116 GLU A N 1
ATOM 928 C CA . GLU A 1 116 ? -21.779 7.399 21.910 1.00 89.69 116 GLU A CA 1
ATOM 929 C C . GLU A 1 116 ? -22.011 8.904 22.102 1.00 89.69 116 GLU A C 1
ATOM 931 O O . GLU A 1 116 ? -22.902 9.307 22.849 1.00 89.69 116 GLU A O 1
ATOM 936 N N . LYS A 1 117 ? -21.293 9.749 21.350 1.00 91.19 117 LYS A N 1
ATOM 937 C CA . LYS A 1 117 ? -21.500 11.207 21.371 1.00 91.19 117 LYS A CA 1
ATOM 938 C C . LYS A 1 117 ? -22.919 11.602 20.961 1.00 91.19 117 LYS A C 1
ATOM 940 O O . LYS A 1 117 ? -23.475 12.536 21.529 1.00 91.19 117 LYS A O 1
ATOM 945 N N . ALA A 1 118 ? -23.514 10.910 19.988 1.00 89.38 118 ALA A N 1
ATOM 946 C CA . ALA A 1 118 ? -24.894 11.163 19.578 1.00 89.38 118 ALA A CA 1
ATOM 947 C C . ALA A 1 118 ? -25.899 10.827 20.692 1.00 89.38 118 ALA A C 1
ATOM 949 O O . ALA A 1 118 ? -26.845 11.582 20.890 1.00 89.38 118 ALA A O 1
ATOM 950 N N . ARG A 1 119 ? -25.673 9.747 21.456 1.00 86.75 119 ARG A N 1
ATOM 951 C CA . ARG A 1 119 ? -26.515 9.386 22.611 1.00 86.75 119 ARG A CA 1
ATOM 952 C C . ARG A 1 119 ? -26.419 10.388 23.761 1.00 86.75 119 ARG A C 1
ATOM 954 O O . ARG A 1 119 ? -27.409 10.592 24.445 1.00 86.75 119 ARG A O 1
ATOM 961 N N . GLN A 1 120 ? -25.257 11.003 23.970 1.00 87.19 120 GLN A N 1
ATOM 962 C CA . GLN A 1 120 ? -25.046 11.993 25.036 1.00 87.19 120 GLN A CA 1
ATOM 963 C C . GLN A 1 120 ? -25.626 13.381 24.712 1.00 87.19 120 GLN A C 1
ATOM 965 O O . GLN A 1 120 ? -25.840 14.173 25.624 1.00 87.19 120 GLN A O 1
ATOM 970 N N . ASN A 1 121 ? -25.864 13.676 23.430 1.00 76.69 121 ASN A N 1
ATOM 971 C CA . ASN A 1 121 ? -26.430 14.944 22.9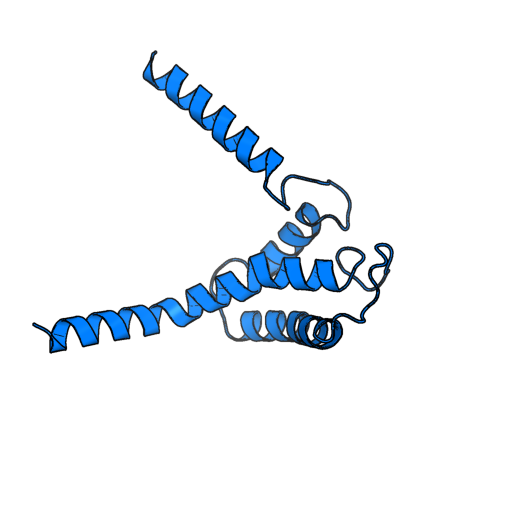55 1.00 76.69 121 ASN A CA 1
ATOM 972 C C . ASN A 1 121 ? -27.936 14.862 22.625 1.00 76.69 121 ASN A C 1
ATOM 974 O O . ASN A 1 121 ? -28.480 15.826 22.083 1.00 76.69 121 ASN A O 1
ATOM 978 N N . ALA A 1 122 ? -28.576 13.716 22.884 1.00 61.34 122 ALA A N 1
ATOM 979 C CA . ALA A 1 122 ? -30.015 13.496 22.721 1.00 61.34 122 ALA A CA 1
ATOM 980 C C . ALA A 1 122 ? -30.754 13.762 24.038 1.00 61.34 122 ALA A C 1
ATOM 982 O O . ALA A 1 122 ? -31.863 14.337 23.969 1.00 61.34 122 ALA A O 1
#

Secondary structure (DSSP, 8-state):
-HHHHHHHHHHHHHHHHHHHH-TTTS--STTSHHHHHHHHHHHH-SS--HHHHHHHHHHHHHHHHHTTTS-S---S--TTSSSSSHHHHHHHHIIIIIHHHHHHHHHHHHHHHHHHHHHHT-

Radius of gyration: 19.44 Å; chains: 1; bounding box: 50×26×51 Å